Protein AF-A0A2M8Q6M9-F1 (afdb_monomer)

Sequence (124 aa):
MLPQFVYGLCEVNRAQLRKARLIAVPGCYPTTVNLGLYPLAKAGWLEERVIVDSKSGVSGAGRTLKTPYLFVEANENMTPYNIGYRHRHIAEMEMVLNAASPNGGYRFTFSPHLLPVNRGILST

Solvent-accessible surface area (backbone atoms only — not comparable to full-atom values): 7128 Å² total; per-residue (Å²): 126,67,93,68,56,38,63,53,48,56,95,80,32,48,77,61,54,76,74,48,88,35,70,42,74,63,55,75,67,32,49,55,47,40,68,71,41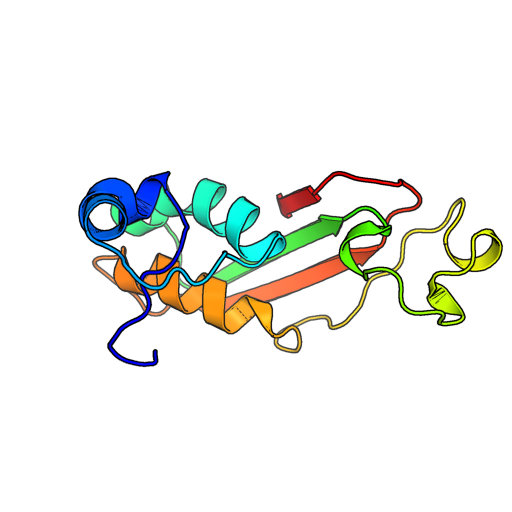,39,67,37,22,49,70,58,70,54,65,50,74,42,72,39,48,28,40,28,15,50,56,81,76,56,88,70,92,48,73,78,70,36,66,87,60,27,49,95,36,73,47,76,48,58,59,41,91,61,46,80,54,53,64,54,35,40,53,56,39,33,74,47,22,84,76,42,78,55,45,69,40,35,37,42,26,42,36,59,39,67,69,61,75,50,69,80

Radius of gyration: 15.84 Å; Cα contacts (8 Å, |Δi|>4): 204; chains: 1; bounding box: 34×33×42 Å

Organism: NCBI:txid2364212

Secondary structure (DSSP, 8-state):
--TTEEE--HHHHHHHHTT-SEEEPPPHHHHHHHHHHHHHHHHT-S-SEEEEEEEEEGGGG-S---GGGSHHHHTT--EE-STBTTSTTHHHHHHHHHHH-SS---EEEEEEEEESSSS-EEE-

Nearest PDB structures (foldseek):
  1vkn-assembly1_B  TM=9.650E-01  e=7.832E-13  Thermotoga maritima
  2cvo-assembly1_A  TM=9.583E-01  e=1.811E-12  Oryza sativa
  1xyg-assembly1_C  TM=9.541E-01  e=3.235E-12  Arabidopsis thaliana
  8afu-assembly2_B  TM=9.533E-01  e=3.925E-12  Denitrovibrio acetiphilus DSM 12809
  7npj-assembly2_F  TM=9.573E-01  e=1.412E-08  Mycobacterium tuberculosis H37Rv

Foldseek 3Di:
DPVQEDEPLCVQCVPVVVVHPHYDYAQPVLNQLCVVCLVCLLVQNDDQEEEKEKEWELCSVPDDDDPCSPLVNQAPDKAKDLWFPGDPNQVVNLVRSQVNHPVRNHDYGYIYMYHNHHGDMDMD

InterPro domains:
  IPR023013 N-acetyl-gamma-glutamyl-phosphate reductase, active site [PS01224] (23-39)
  IPR050085 N-acetyl-gamma-glutamyl-phosphate reductase [PTHR32338] (4-124)
  IPR058924 N-acetyl-gamma-glutamyl-phosphate reductase, dimerisation domain [PF22698] (28-124)

Mean predicted aligned error: 3.1 Å

Structure (mmCIF, N/CA/C/O backbone):
data_AF-A0A2M8Q6M9-F1
#
_entry.id   AF-A0A2M8Q6M9-F1
#
loop_
_atom_site.group_PDB
_atom_site.id
_atom_site.type_symbol
_atom_site.label_atom_id
_atom_site.label_alt_id
_atom_site.label_comp_id
_atom_site.label_asym_id
_atom_site.label_entity_id
_atom_site.label_seq_id
_atom_site.pdbx_PDB_ins_code
_atom_site.Cartn_x
_atom_site.Cartn_y
_atom_site.Cartn_z
_atom_site.occupancy
_atom_site.B_iso_or_equiv
_atom_site.auth_seq_id
_atom_site.auth_comp_id
_atom_site.auth_asym_id
_atom_site.auth_atom_id
_atom_site.pdbx_PDB_model_num
ATOM 1 N N . MET A 1 1 ? -0.545 11.554 14.568 1.00 54.81 1 MET A N 1
ATOM 2 C CA . MET A 1 1 ? -1.381 12.281 13.586 1.00 54.81 1 MET A CA 1
ATOM 3 C C . MET A 1 1 ? -1.441 13.733 14.020 1.00 54.81 1 MET A C 1
ATOM 5 O O . MET A 1 1 ? -1.532 13.959 15.221 1.00 54.81 1 MET A O 1
ATOM 9 N N . LEU A 1 2 ? -1.357 14.706 13.108 1.00 69.12 2 LEU A N 1
ATOM 10 C CA . LEU A 1 2 ? -1.702 16.077 13.497 1.00 69.12 2 LEU A CA 1
ATOM 11 C C . LEU A 1 2 ? -3.159 16.035 13.999 1.00 69.12 2 LEU A C 1
ATOM 13 O O . LEU A 1 2 ? -3.990 15.517 13.251 1.00 69.12 2 LEU A O 1
ATOM 17 N N . PRO A 1 3 ? -3.482 16.510 15.220 1.00 73.56 3 PRO A N 1
ATOM 18 C CA . PRO A 1 3 ? -4.754 16.224 15.908 1.00 73.56 3 PRO A CA 1
ATOM 19 C C . PRO A 1 3 ? -6.037 16.568 15.134 1.00 73.56 3 PRO A C 1
ATOM 21 O O . PRO A 1 3 ? -7.127 16.185 15.537 1.00 73.56 3 PRO A O 1
ATOM 24 N N . GLN A 1 4 ? -5.915 17.322 14.044 1.00 86.31 4 GLN A N 1
ATOM 25 C CA . GLN A 1 4 ? -7.023 17.852 13.260 1.00 86.31 4 GLN A CA 1
ATOM 26 C C . GLN A 1 4 ? -7.375 17.008 12.021 1.00 86.31 4 GLN A C 1
ATOM 28 O O . GLN A 1 4 ? -8.449 17.205 11.455 1.00 86.31 4 GLN A O 1
ATOM 33 N N . PHE A 1 5 ? -6.494 16.108 11.566 1.00 94.94 5 PHE A N 1
ATOM 34 C CA . PHE A 1 5 ? -6.729 15.317 10.352 1.00 94.94 5 PHE A CA 1
ATOM 35 C C . PHE A 1 5 ? -7.510 14.041 10.657 1.00 94.94 5 PHE A C 1
ATOM 37 O O . PHE A 1 5 ? -7.143 13.286 11.553 1.00 94.94 5 PHE A O 1
ATOM 44 N N . VAL A 1 6 ? -8.533 13.757 9.850 1.00 96.00 6 VAL A N 1
ATOM 45 C CA . VAL A 1 6 ? -9.237 12.467 9.849 1.00 96.00 6 VAL A CA 1
ATOM 46 C C . VAL A 1 6 ? -8.723 11.617 8.692 1.00 96.00 6 VAL A C 1
ATOM 48 O O . VAL A 1 6 ? -8.568 12.101 7.570 1.00 96.00 6 VAL A O 1
ATOM 51 N N . TYR A 1 7 ? -8.446 10.341 8.953 1.00 96.88 7 TYR A N 1
ATOM 52 C CA . TYR A 1 7 ? -7.940 9.420 7.940 1.00 96.88 7 TYR A CA 1
ATOM 53 C C . TYR A 1 7 ? -9.057 9.006 6.969 1.00 96.88 7 TYR A C 1
ATOM 55 O O . TYR A 1 7 ? -10.097 8.493 7.384 1.00 96.88 7 TYR A O 1
ATOM 63 N N . GLY A 1 8 ? -8.841 9.232 5.675 1.00 97.50 8 GLY A N 1
ATOM 64 C CA . GLY A 1 8 ? -9.855 9.221 4.616 1.00 97.50 8 GLY A CA 1
ATOM 65 C C . GLY A 1 8 ? -10.318 7.854 4.115 1.00 97.50 8 GLY A C 1
ATOM 66 O O . GLY A 1 8 ? -10.789 7.770 2.986 1.00 97.50 8 GLY A O 1
ATOM 67 N N . LEU A 1 9 ? -10.187 6.785 4.902 1.00 97.88 9 LEU A N 1
ATOM 68 C CA . LEU A 1 9 ? -10.725 5.470 4.544 1.00 97.88 9 LEU A CA 1
ATOM 69 C C . LEU A 1 9 ? -12.207 5.397 4.937 1.00 97.88 9 LEU A C 1
ATOM 71 O O . LEU A 1 9 ? -12.547 5.155 6.098 1.00 97.88 9 LEU A O 1
ATOM 75 N N . CYS A 1 10 ? -13.090 5.675 3.977 1.00 97.75 10 CYS A N 1
ATOM 76 C CA . CYS A 1 10 ? -14.523 5.888 4.193 1.00 97.75 10 CYS A CA 1
ATOM 77 C C . CYS A 1 10 ? -15.226 4.727 4.899 1.00 97.75 10 CYS A C 1
ATOM 79 O O . CYS A 1 10 ? -16.053 4.957 5.778 1.00 97.75 10 CYS A O 1
ATOM 81 N N . GLU A 1 11 ? -14.903 3.491 4.544 1.00 97.94 11 GLU A N 1
ATOM 82 C CA . GLU A 1 11 ? -15.491 2.271 5.101 1.00 97.94 11 GLU A CA 1
ATOM 83 C C . GLU A 1 11 ? -15.223 2.145 6.604 1.00 97.94 11 GLU A C 1
ATOM 85 O O . GLU A 1 11 ? -16.062 1.614 7.330 1.00 97.94 11 GLU A O 1
ATOM 90 N N . VAL A 1 12 ? -14.101 2.699 7.070 1.00 96.62 12 VAL A N 1
ATOM 91 C CA . VAL A 1 12 ? -13.651 2.649 8.466 1.00 96.62 12 VAL A CA 1
ATOM 92 C C . VAL A 1 12 ? -14.071 3.904 9.238 1.00 96.62 12 VAL A C 1
ATOM 94 O O . VAL A 1 12 ? -14.611 3.807 10.337 1.00 96.62 12 VAL A O 1
ATOM 97 N N . ASN A 1 13 ? -13.892 5.094 8.655 1.00 96.44 13 ASN A N 1
ATOM 98 C CA . ASN A 1 13 ? -14.009 6.376 9.366 1.00 96.44 13 ASN A CA 1
ATOM 99 C C . ASN A 1 13 ? -15.232 7.220 8.969 1.00 96.44 13 ASN A C 1
ATOM 101 O O . ASN A 1 13 ? -15.273 8.416 9.266 1.00 96.44 13 ASN A O 1
ATOM 105 N N . ARG A 1 14 ? -16.254 6.631 8.325 1.00 97.12 14 ARG A N 1
ATOM 106 C CA . ARG A 1 14 ? -17.442 7.340 7.792 1.00 97.12 14 ARG A CA 1
ATOM 107 C C . ARG A 1 14 ? -18.032 8.383 8.746 1.00 97.12 14 ARG A C 1
ATOM 109 O O . ARG A 1 14 ? -18.360 9.487 8.322 1.00 97.12 14 ARG A O 1
ATOM 116 N N . ALA A 1 15 ? -18.186 8.039 10.026 1.00 96.44 15 ALA A N 1
ATOM 117 C CA . ALA A 1 15 ? -18.782 8.933 11.018 1.00 96.44 15 ALA A CA 1
ATOM 118 C C . ALA A 1 15 ? -17.906 10.163 11.312 1.00 96.44 15 ALA A C 1
ATOM 120 O O . ALA A 1 15 ? -18.423 11.277 11.384 1.00 96.44 15 ALA A O 1
ATOM 121 N N . GLN A 1 16 ? -16.590 9.971 11.437 1.00 94.62 16 GLN A N 1
ATOM 122 C CA . GLN A 1 16 ? -15.627 11.045 11.694 1.00 94.62 16 GLN A CA 1
ATOM 123 C C . GLN A 1 16 ? -15.484 11.954 10.465 1.00 94.62 16 GLN A C 1
ATOM 125 O O . GLN A 1 16 ? -15.453 13.177 10.593 1.00 94.62 16 GLN A O 1
ATOM 130 N N . LEU A 1 17 ? -15.491 11.364 9.263 1.00 96.69 17 LEU A N 1
ATOM 131 C CA . LEU A 1 17 ? -15.338 12.085 7.997 1.00 96.69 17 LEU A CA 1
ATOM 132 C C . LEU A 1 17 ? -16.468 13.080 7.720 1.00 96.69 17 LEU A C 1
ATOM 134 O O . LEU A 1 17 ? -16.21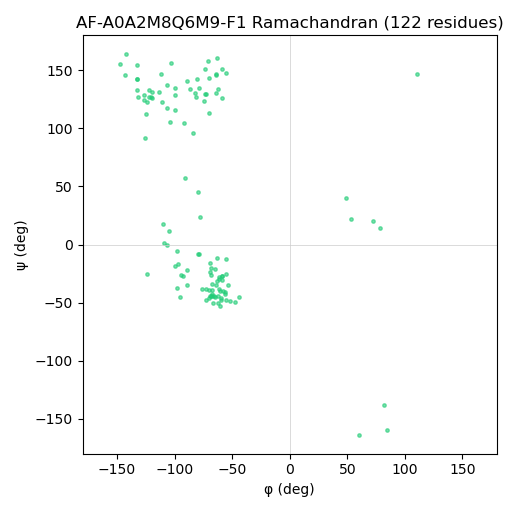0 14.134 7.152 1.00 96.69 17 LEU A O 1
ATOM 138 N N . ARG A 1 18 ? -17.698 12.820 8.184 1.00 96.81 18 ARG A N 1
ATOM 139 C CA . ARG A 1 18 ? -18.829 13.763 8.036 1.00 96.81 18 ARG A CA 1
ATOM 140 C C . ARG A 1 18 ? -18.578 15.131 8.672 1.00 96.81 18 ARG A C 1
ATOM 142 O O . ARG A 1 18 ? -19.189 16.108 8.256 1.00 96.81 18 ARG A O 1
ATOM 149 N N . LYS A 1 19 ? -17.730 15.190 9.700 1.00 95.38 19 LYS A N 1
ATOM 150 C CA . LYS A 1 19 ? -17.393 16.422 10.431 1.00 95.38 19 LYS A CA 1
ATOM 151 C C . LYS A 1 19 ? -15.962 16.892 10.147 1.00 95.38 19 LYS A C 1
ATOM 153 O O . LYS A 1 19 ? -15.520 17.879 10.732 1.00 95.38 19 LYS A O 1
ATOM 158 N N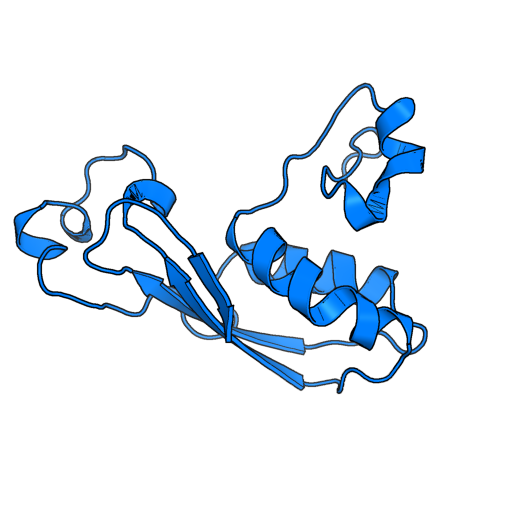 . ALA A 1 20 ? -15.222 16.182 9.295 1.00 95.75 20 ALA A N 1
ATOM 159 C CA . ALA A 1 20 ? -13.814 16.451 9.059 1.00 95.75 20 ALA A CA 1
ATOM 160 C C . ALA A 1 20 ? -13.633 17.727 8.231 1.00 95.75 20 ALA A C 1
ATOM 162 O O . ALA A 1 20 ? -14.216 17.880 7.162 1.00 95.75 20 ALA A O 1
ATOM 163 N N . ARG A 1 21 ? -12.774 18.628 8.715 1.00 96.00 21 ARG A N 1
ATOM 164 C CA . ARG A 1 21 ? -12.309 19.793 7.944 1.00 96.00 21 ARG A CA 1
ATOM 165 C C . ARG A 1 21 ? -11.008 19.519 7.199 1.00 96.00 21 ARG A C 1
ATOM 167 O O . ARG A 1 21 ? -10.752 20.143 6.178 1.00 96.00 21 ARG A O 1
ATOM 174 N N . LEU A 1 22 ? -10.196 18.603 7.722 1.00 97.06 22 LEU A N 1
ATOM 175 C CA . LEU A 1 22 ? -8.921 18.188 7.153 1.00 97.06 22 LEU A CA 1
ATOM 176 C C . LEU A 1 22 ? -8.931 16.666 7.014 1.00 97.06 22 LEU A C 1
ATOM 178 O O . LEU A 1 22 ? -9.182 15.950 7.986 1.00 97.06 22 LEU A O 1
ATOM 182 N N . ILE A 1 23 ? -8.683 16.179 5.800 1.00 96.94 23 ILE A N 1
ATOM 183 C CA . ILE A 1 23 ? -8.726 14.753 5.470 1.00 96.94 23 ILE A CA 1
ATOM 184 C C . ILE A 1 23 ? -7.346 14.328 4.979 1.00 96.94 23 ILE A C 1
ATOM 186 O O . ILE A 1 23 ? -6.796 14.925 4.055 1.00 96.94 23 ILE A O 1
ATOM 190 N N . ALA A 1 24 ? -6.794 13.288 5.597 1.00 96.88 24 ALA A N 1
ATOM 191 C CA . ALA A 1 24 ? -5.589 12.623 5.122 1.00 96.88 24 ALA A CA 1
ATOM 192 C C . ALA A 1 24 ? -6.007 11.473 4.202 1.00 96.88 24 ALA A C 1
ATOM 194 O O . ALA A 1 24 ? -6.516 10.458 4.679 1.00 96.88 24 ALA A O 1
ATOM 195 N N . VAL A 1 25 ? -5.849 11.653 2.889 1.00 97.62 25 VAL A N 1
ATOM 196 C CA . VAL A 1 25 ? -6.189 10.618 1.904 1.00 97.62 25 VAL A CA 1
ATOM 197 C C . VAL A 1 25 ? -5.275 9.403 2.115 1.00 97.62 25 VAL A C 1
ATOM 199 O O . VAL A 1 25 ? -4.059 9.593 2.200 1.00 97.62 25 VAL A O 1
ATOM 202 N N . PRO A 1 26 ? -5.833 8.183 2.202 1.00 97.94 26 PRO A N 1
ATOM 203 C CA . PRO A 1 26 ? -5.051 6.963 2.322 1.00 97.94 26 PRO A CA 1
ATOM 204 C C . PRO A 1 26 ? -4.024 6.790 1.204 1.00 97.94 26 PRO A C 1
ATOM 206 O O . PRO A 1 26 ? -4.269 7.129 0.043 1.00 97.94 26 PRO A O 1
ATOM 209 N N . GLY A 1 27 ? -2.901 6.163 1.535 1.00 98.25 27 GLY A N 1
ATOM 210 C CA . GLY A 1 27 ? -2.021 5.555 0.559 1.00 98.25 27 GLY A CA 1
ATOM 211 C C . GLY A 1 27 ? -2.761 4.490 -0.256 1.00 98.25 27 GLY A C 1
ATOM 212 O O . GLY A 1 27 ? -3.682 3.810 0.211 1.00 98.25 27 GLY A O 1
ATOM 213 N N . CYS A 1 28 ? -2.312 4.296 -1.493 1.00 98.31 28 CYS A N 1
ATOM 214 C CA . CYS A 1 28 ? -2.949 3.373 -2.427 1.00 98.31 28 CYS A CA 1
ATOM 215 C C . CYS A 1 28 ? -2.868 1.896 -1.977 1.00 98.31 28 CYS A C 1
ATOM 217 O O . CYS A 1 28 ? -3.888 1.214 -1.977 1.00 98.31 28 CYS A O 1
ATOM 219 N N . TYR A 1 29 ? -1.703 1.420 -1.513 1.00 98.69 29 TYR A N 1
ATOM 220 C CA . TYR A 1 29 ? -1.564 0.060 -0.962 1.00 98.69 29 TYR A CA 1
ATOM 221 C C . TYR A 1 29 ? -2.280 -0.136 0.386 1.00 98.69 29 TYR A C 1
ATOM 223 O O . TYR A 1 29 ? -2.969 -1.139 0.541 1.00 98.69 29 TYR A O 1
ATOM 231 N N . PRO A 1 30 ? -2.184 0.790 1.365 1.00 98.50 30 PRO A N 1
ATOM 232 C CA . PRO A 1 30 ? -2.967 0.704 2.595 1.00 98.50 30 PRO A CA 1
ATOM 233 C C . PRO A 1 30 ? -4.459 0.573 2.335 1.00 98.50 30 PRO A C 1
ATOM 235 O O . PRO A 1 30 ? -5.126 -0.153 3.054 1.00 98.50 30 PRO A O 1
ATOM 238 N N . THR A 1 31 ? -4.983 1.211 1.288 1.00 98.69 31 THR A N 1
ATOM 239 C CA . THR A 1 31 ? -6.399 1.079 0.932 1.00 98.69 31 THR A CA 1
ATOM 240 C C . THR A 1 31 ? -6.767 -0.370 0.611 1.00 98.69 31 THR A C 1
ATOM 242 O O . THR A 1 31 ? -7.696 -0.901 1.212 1.00 98.69 31 THR A O 1
ATOM 245 N N . THR A 1 32 ? -6.040 -1.037 -0.291 1.00 98.62 32 THR A N 1
ATOM 246 C CA . THR A 1 32 ? -6.358 -2.421 -0.687 1.00 98.62 32 THR A CA 1
ATOM 247 C C . THR A 1 32 ? -6.139 -3.407 0.455 1.00 98.62 32 THR A C 1
ATOM 249 O O . THR A 1 32 ? -7.000 -4.242 0.724 1.00 98.62 32 THR A O 1
ATOM 252 N N . VAL A 1 33 ? -5.020 -3.269 1.169 1.00 98.56 33 VAL A N 1
ATOM 253 C CA . VAL A 1 33 ? -4.648 -4.145 2.286 1.00 98.56 33 VAL A CA 1
ATOM 254 C C . VAL A 1 33 ? -5.610 -3.982 3.456 1.00 98.56 33 VAL A C 1
ATOM 256 O O . VAL A 1 33 ? -6.151 -4.969 3.950 1.00 98.56 33 VAL A O 1
ATOM 259 N N . ASN A 1 34 ? -5.871 -2.743 3.882 1.00 98.38 34 ASN A N 1
ATOM 260 C CA . ASN A 1 34 ? -6.755 -2.503 5.012 1.00 98.38 34 ASN A CA 1
ATOM 261 C C . ASN A 1 34 ? -8.178 -2.932 4.676 1.00 98.38 34 ASN A C 1
ATOM 263 O O . ASN A 1 34 ? -8.778 -3.617 5.486 1.00 98.38 34 ASN A O 1
ATOM 267 N N . LEU A 1 35 ? -8.721 -2.624 3.494 1.00 98.44 35 LEU A N 1
ATOM 268 C CA . LEU A 1 35 ? -10.073 -3.083 3.148 1.00 98.44 35 LEU A CA 1
ATOM 269 C C . LEU A 1 35 ? -10.188 -4.614 3.117 1.00 98.44 35 LEU A C 1
ATOM 271 O O . LEU A 1 35 ? -11.193 -5.143 3.587 1.00 98.44 35 LEU A O 1
ATOM 275 N N . GLY A 1 36 ? -9.164 -5.318 2.621 1.00 97.94 36 GLY A N 1
ATOM 276 C CA . GLY A 1 36 ? -9.144 -6.782 2.600 1.00 97.94 36 GLY A CA 1
ATOM 277 C C . GLY A 1 36 ? -9.050 -7.416 3.992 1.00 97.94 36 GLY A C 1
ATOM 278 O O . GLY A 1 36 ? -9.714 -8.414 4.260 1.00 97.94 36 GLY A O 1
ATOM 279 N N . LEU A 1 37 ? -8.259 -6.828 4.895 1.00 97.88 37 LEU A N 1
ATOM 280 C CA . LEU A 1 37 ? -7.953 -7.421 6.204 1.00 97.88 37 LEU A CA 1
ATOM 281 C C . LEU A 1 37 ? -8.779 -6.859 7.367 1.00 97.88 37 LEU A C 1
ATOM 283 O O . LEU A 1 37 ? -8.871 -7.497 8.414 1.00 97.88 37 LEU A O 1
ATOM 287 N N . TYR A 1 38 ? -9.396 -5.686 7.217 1.00 98.06 38 TYR A N 1
ATOM 288 C CA . TYR A 1 38 ? -10.097 -4.991 8.301 1.00 98.06 38 TYR A CA 1
ATOM 289 C C . TYR A 1 38 ? -11.192 -5.833 8.974 1.00 98.06 38 TYR A C 1
ATOM 291 O O . TYR A 1 38 ? -11.238 -5.828 10.205 1.00 98.06 38 TYR A O 1
ATOM 299 N N . PRO A 1 39 ? -12.047 -6.592 8.251 1.00 97.62 39 PRO A N 1
ATOM 300 C CA . PRO A 1 39 ? -13.038 -7.451 8.899 1.00 97.62 39 PRO A CA 1
ATOM 301 C C . PRO A 1 39 ? -12.402 -8.521 9.796 1.00 97.62 39 PRO A C 1
ATOM 303 O O . PRO A 1 39 ? -12.883 -8.748 10.904 1.00 97.62 39 PRO A O 1
ATOM 306 N N . LEU A 1 40 ? -11.294 -9.126 9.349 1.00 97.12 40 LEU A N 1
ATOM 307 C CA . LEU A 1 40 ? -10.560 -10.147 10.103 1.00 97.12 40 LEU A CA 1
ATOM 308 C C . LEU A 1 40 ? -9.879 -9.543 11.334 1.00 97.12 40 LEU A C 1
ATOM 310 O O . LEU A 1 40 ? -9.987 -10.093 12.428 1.00 97.12 40 LEU A O 1
ATOM 314 N N . ALA A 1 41 ? -9.233 -8.384 11.174 1.00 97.12 41 ALA A N 1
ATOM 315 C CA . ALA A 1 41 ? -8.610 -7.656 12.276 1.00 97.12 41 ALA A CA 1
ATOM 316 C C . ALA A 1 41 ? -9.644 -7.275 13.345 1.00 97.12 41 ALA A C 1
ATOM 318 O O . ALA A 1 41 ? -9.449 -7.549 14.527 1.00 97.12 41 ALA A O 1
ATOM 319 N N . LYS A 1 42 ? -10.783 -6.711 12.926 1.00 97.31 42 LYS A N 1
ATOM 320 C CA . LYS A 1 42 ? -11.870 -6.298 13.821 1.00 97.31 42 LYS A CA 1
ATOM 321 C C . LYS A 1 42 ? -12.511 -7.470 14.569 1.00 97.31 42 LYS A C 1
ATOM 323 O O . LYS A 1 42 ? -12.919 -7.304 15.714 1.00 97.31 42 LYS A O 1
ATOM 328 N N . ALA A 1 43 ? -12.603 -8.639 13.937 1.00 97.38 43 ALA A N 1
ATOM 329 C CA . ALA A 1 43 ? -13.109 -9.860 14.565 1.00 97.38 43 ALA A CA 1
ATOM 330 C C . ALA A 1 43 ? -12.075 -10.562 15.469 1.00 97.38 43 ALA A C 1
ATOM 332 O O . ALA A 1 43 ? -12.425 -11.516 16.158 1.00 97.38 43 ALA A O 1
ATOM 333 N N . GLY A 1 44 ? -10.812 -10.116 15.469 1.00 96.31 44 GLY A N 1
ATOM 334 C CA . GLY A 1 44 ? -9.720 -10.789 16.176 1.00 96.31 44 GLY A CA 1
ATOM 335 C C . GLY A 1 44 ? -9.276 -12.103 15.520 1.00 96.31 44 GLY A C 1
ATOM 336 O O . GLY A 1 44 ? -8.676 -12.934 16.190 1.00 96.31 44 GLY A O 1
ATOM 337 N N . TRP A 1 45 ? -9.584 -12.304 14.234 1.00 96.50 45 TRP A N 1
ATOM 338 C CA . TRP A 1 45 ? -9.250 -13.514 13.462 1.00 96.50 45 TRP A CA 1
ATOM 339 C C . TRP A 1 45 ? -7.989 -13.366 12.607 1.00 96.50 45 TRP A C 1
ATOM 341 O O . TRP A 1 45 ? -7.565 -14.316 11.958 1.00 96.50 45 TRP A O 1
ATOM 351 N N . LEU A 1 46 ? -7.413 -12.165 12.558 1.00 95.62 46 LEU A N 1
ATOM 352 C CA . LEU A 1 46 ? -6.144 -11.927 11.884 1.00 95.62 46 LEU A CA 1
ATOM 353 C C . LEU A 1 46 ? -4.983 -12.318 12.808 1.00 95.62 46 LEU A C 1
ATOM 355 O O . LEU A 1 46 ? -4.937 -11.872 13.954 1.00 95.62 46 LEU A O 1
ATOM 359 N N . GLU A 1 47 ? -4.053 -13.111 12.284 1.00 95.00 47 GLU A N 1
ATOM 360 C CA . GLU A 1 47 ? -2.813 -13.511 12.959 1.00 95.00 47 GLU A CA 1
ATOM 361 C C . GLU A 1 47 ? -1.816 -12.346 13.095 1.00 95.00 47 GLU A C 1
ATOM 363 O O . GLU A 1 47 ? -1.855 -11.387 12.323 1.00 95.00 47 GLU A O 1
ATOM 368 N N . GLU A 1 48 ? -0.877 -12.437 14.049 1.00 94.94 48 GLU A N 1
ATOM 369 C CA . GLU A 1 48 ? 0.109 -11.369 14.323 1.00 94.94 48 GLU A CA 1
ATOM 370 C C . GLU A 1 48 ? 0.956 -11.021 13.085 1.00 94.94 48 GLU A C 1
ATOM 372 O O . GLU A 1 48 ? 1.260 -9.854 12.832 1.00 94.94 48 GLU A O 1
ATOM 377 N N . ARG A 1 49 ? 1.361 -12.028 12.303 1.00 96.44 49 ARG A N 1
ATOM 378 C CA . ARG A 1 49 ? 2.258 -11.851 11.153 1.00 96.44 49 ARG A CA 1
ATOM 379 C C . ARG A 1 49 ? 1.470 -11.824 9.855 1.00 96.44 49 ARG A C 1
ATOM 381 O O . ARG A 1 49 ? 0.918 -12.838 9.441 1.00 96.44 49 ARG A O 1
ATOM 388 N N . VAL A 1 50 ? 1.512 -10.684 9.176 1.00 97.38 50 VAL A N 1
ATOM 389 C CA . VAL A 1 50 ? 0.830 -10.473 7.899 1.00 97.38 50 VAL A CA 1
ATOM 390 C C . VAL A 1 50 ? 1.865 -10.357 6.785 1.00 97.38 50 VAL A C 1
ATOM 392 O O . VAL A 1 50 ? 2.756 -9.505 6.825 1.00 97.38 50 VAL A O 1
ATOM 395 N N . ILE A 1 51 ? 1.756 -11.216 5.776 1.00 98.12 51 ILE A N 1
ATOM 396 C CA . ILE A 1 51 ? 2.540 -11.108 4.544 1.00 98.12 51 ILE A CA 1
ATOM 397 C C . ILE A 1 51 ? 1.642 -10.458 3.504 1.00 98.12 51 ILE A C 1
ATOM 399 O O . ILE A 1 51 ? 0.513 -10.892 3.312 1.00 98.12 51 ILE A O 1
ATOM 403 N N . VAL A 1 52 ? 2.146 -9.409 2.864 1.00 98.56 52 VAL A N 1
ATOM 404 C CA . VAL A 1 52 ? 1.436 -8.691 1.813 1.00 98.56 52 VAL A CA 1
ATOM 405 C C . VAL A 1 52 ? 2.311 -8.656 0.572 1.00 98.56 52 VAL A C 1
ATOM 407 O O . VAL A 1 52 ? 3.327 -7.955 0.530 1.00 98.56 52 VAL A O 1
ATOM 410 N N . ASP A 1 53 ? 1.875 -9.354 -0.469 1.00 98.62 53 ASP A N 1
ATOM 411 C CA . ASP A 1 53 ? 2.462 -9.270 -1.801 1.00 98.62 53 ASP A CA 1
ATOM 412 C C . ASP A 1 53 ? 1.538 -8.440 -2.691 1.00 98.62 53 ASP A C 1
ATOM 414 O O . ASP A 1 53 ? 0.463 -8.885 -3.105 1.00 98.62 53 ASP A O 1
ATOM 418 N N . SER A 1 54 ? 1.938 -7.201 -2.971 1.00 98.62 54 SER A N 1
ATOM 419 C CA . SER A 1 54 ? 1.122 -6.289 -3.769 1.00 98.62 54 SER A CA 1
ATOM 420 C C . SER A 1 54 ? 1.735 -5.991 -5.120 1.00 98.62 54 SER A C 1
ATOM 422 O O . SER A 1 54 ? 2.946 -5.892 -5.268 1.00 98.62 54 SER A O 1
ATOM 424 N N . LYS A 1 55 ? 0.873 -5.801 -6.110 1.00 98.62 55 LYS A N 1
ATOM 425 C CA . LYS A 1 55 ? 1.236 -5.509 -7.489 1.00 98.62 55 LYS A CA 1
ATOM 426 C C . LYS A 1 55 ? 0.505 -4.242 -7.906 1.00 98.62 55 LYS A C 1
ATOM 428 O O . LYS A 1 55 ? -0.703 -4.159 -7.700 1.00 98.62 55 LYS A O 1
ATOM 433 N N . SER A 1 56 ? 1.212 -3.258 -8.453 1.00 98.56 56 SER A N 1
ATOM 434 C CA . SER A 1 56 ? 0.644 -1.968 -8.860 1.00 98.56 56 SER A CA 1
ATOM 435 C C . SER A 1 56 ? 1.099 -1.577 -10.254 1.00 98.56 56 SER A C 1
ATOM 437 O O . SER A 1 56 ? 2.268 -1.728 -10.601 1.00 98.56 56 SER A O 1
ATOM 439 N N . GLY A 1 57 ? 0.195 -0.970 -11.022 1.00 98.19 57 GLY A N 1
ATOM 440 C CA . GLY A 1 57 ? 0.567 -0.275 -12.252 1.00 98.19 57 GLY A CA 1
ATOM 441 C C . GLY A 1 57 ? 1.494 0.923 -12.007 1.00 98.19 57 GLY A C 1
ATOM 442 O O . GLY A 1 57 ? 1.545 1.480 -10.901 1.00 98.19 57 GLY A O 1
ATOM 443 N N . VAL A 1 58 ? 2.193 1.350 -13.063 1.00 97.44 58 VAL A N 1
ATOM 444 C CA . VAL A 1 58 ? 3.263 2.368 -13.012 1.00 97.44 58 VAL A CA 1
ATOM 445 C C . VAL A 1 58 ? 2.768 3.729 -12.523 1.00 97.44 58 VAL A C 1
ATOM 447 O O . VAL A 1 58 ? 3.509 4.460 -11.867 1.00 97.44 58 VAL A O 1
ATOM 450 N N . SER A 1 59 ? 1.490 4.054 -12.747 1.00 97.62 59 SER A N 1
ATOM 451 C CA . SER A 1 59 ? 0.889 5.318 -12.287 1.00 97.62 59 SER A CA 1
ATOM 452 C C . SER A 1 59 ? 1.023 5.568 -10.777 1.00 97.62 59 SER A C 1
ATOM 454 O O . SER A 1 59 ? 1.064 6.726 -10.362 1.00 97.62 59 SER A O 1
ATOM 456 N N . GLY A 1 60 ? 1.153 4.518 -9.955 1.00 96.69 60 GLY A N 1
ATOM 457 C CA . GLY A 1 60 ? 1.380 4.642 -8.511 1.00 96.69 60 GLY A CA 1
ATOM 458 C C . GLY A 1 60 ? 2.723 5.282 -8.135 1.00 96.69 60 GLY A C 1
ATOM 459 O O . GLY A 1 60 ? 2.854 5.825 -7.039 1.00 96.69 60 GLY A O 1
ATOM 460 N N . ALA A 1 61 ? 3.707 5.274 -9.040 1.00 95.56 61 ALA A N 1
ATOM 461 C CA . ALA A 1 61 ? 4.991 5.952 -8.859 1.00 95.56 61 ALA A CA 1
ATOM 462 C C . ALA A 1 61 ? 4.926 7.471 -9.129 1.00 95.56 61 ALA A C 1
ATOM 464 O O . ALA A 1 61 ? 5.881 8.199 -8.843 1.00 95.56 61 ALA A O 1
ATOM 465 N N . GLY A 1 62 ? 3.795 7.962 -9.646 1.00 96.00 62 GLY A N 1
ATOM 466 C CA . GLY A 1 62 ? 3.577 9.363 -9.990 1.00 96.00 62 GLY A CA 1
ATOM 467 C C . GLY A 1 62 ? 4.104 9.740 -11.377 1.00 96.00 62 GLY A C 1
ATOM 468 O O . GLY A 1 62 ? 4.286 8.897 -12.249 1.00 96.00 62 GLY A O 1
ATOM 469 N N . ARG A 1 63 ? 4.320 11.045 -11.592 1.00 96.19 63 ARG A N 1
ATOM 470 C CA . ARG A 1 63 ? 4.743 11.630 -12.882 1.00 96.19 63 ARG A CA 1
ATOM 471 C C . ARG A 1 63 ? 6.221 12.050 -12.899 1.00 96.19 63 ARG A C 1
ATOM 473 O O . ARG A 1 63 ? 6.655 12.785 -13.780 1.00 96.19 63 ARG A O 1
ATOM 480 N N . THR A 1 64 ? 6.997 11.642 -11.900 1.00 96.25 64 THR A N 1
ATOM 481 C CA . THR A 1 64 ? 8.416 12.003 -11.814 1.00 96.25 64 THR A CA 1
ATOM 482 C C . THR A 1 64 ? 9.218 11.227 -12.851 1.00 96.25 64 THR A C 1
ATOM 484 O O . THR A 1 64 ? 9.139 10.002 -12.901 1.00 96.25 64 THR A O 1
ATOM 487 N N . LEU A 1 65 ? 10.039 11.927 -13.633 1.00 96.19 65 LEU A N 1
ATOM 488 C CA . LEU A 1 65 ? 10.940 11.297 -14.591 1.00 96.19 65 LEU A CA 1
ATOM 489 C C . LEU A 1 65 ? 12.068 10.562 -13.853 1.00 96.19 65 LEU A C 1
ATOM 491 O O . LEU A 1 65 ? 12.908 11.191 -13.211 1.00 96.19 65 LEU A O 1
ATOM 495 N N . LYS A 1 66 ? 12.081 9.231 -13.941 1.00 96.25 66 LYS A N 1
ATOM 496 C CA . LYS A 1 66 ? 13.169 8.370 -13.460 1.00 96.25 66 LYS A CA 1
ATOM 497 C C . LYS A 1 66 ? 13.343 7.207 -14.423 1.00 96.25 66 LYS A C 1
ATOM 499 O O . LYS A 1 66 ? 12.345 6.709 -14.936 1.00 96.25 66 LYS A O 1
ATOM 504 N N . THR A 1 67 ? 14.581 6.747 -14.600 1.00 96.75 67 THR A N 1
ATOM 505 C CA . THR A 1 67 ? 14.915 5.631 -15.498 1.00 96.75 67 THR A CA 1
ATOM 506 C C . THR A 1 67 ? 13.993 4.422 -15.311 1.00 96.75 67 THR A C 1
ATOM 508 O O . THR A 1 67 ? 13.370 4.043 -16.293 1.00 96.75 67 THR A O 1
ATOM 511 N N . PRO A 1 68 ? 13.737 3.909 -14.086 1.00 94.69 68 PRO A N 1
ATOM 512 C CA . PRO A 1 68 ? 12.895 2.719 -13.910 1.00 94.69 68 PRO A CA 1
ATOM 513 C C . PRO A 1 68 ? 11.431 2.874 -14.356 1.00 94.69 68 PRO A C 1
ATOM 515 O O . PRO A 1 68 ? 10.698 1.893 -14.376 1.00 94.69 68 PRO A O 1
ATOM 518 N N . TYR A 1 69 ? 10.969 4.097 -14.635 1.00 95.81 69 TYR A N 1
ATOM 519 C CA . TYR A 1 69 ? 9.590 4.389 -15.044 1.00 95.81 69 TYR A CA 1
ATOM 520 C C . TYR A 1 69 ? 9.475 4.740 -16.531 1.00 95.81 69 TYR A C 1
ATOM 522 O O . TYR A 1 69 ? 8.376 5.032 -17.006 1.00 95.81 69 TYR A O 1
ATOM 530 N N . LEU A 1 70 ? 10.590 4.760 -17.267 1.00 96.88 70 LEU A N 1
ATOM 531 C CA . LEU A 1 70 ? 10.564 4.932 -18.716 1.00 96.88 70 LEU A CA 1
ATOM 532 C C . LEU A 1 70 ? 9.858 3.737 -19.358 1.00 96.88 70 LEU A C 1
ATOM 534 O O . LEU A 1 70 ? 9.982 2.611 -18.884 1.00 96.88 70 LEU A O 1
ATOM 538 N N . PHE A 1 71 ? 9.142 3.983 -20.458 1.00 96.69 71 PHE A N 1
ATOM 539 C CA . PHE A 1 71 ? 8.341 2.952 -21.126 1.00 96.69 71 PHE A CA 1
ATOM 540 C C . PHE A 1 71 ? 9.155 1.685 -21.413 1.00 96.69 71 PHE A C 1
ATOM 542 O O . PHE A 1 71 ? 8.730 0.600 -21.050 1.00 96.69 71 PHE A O 1
ATOM 549 N N . VAL A 1 72 ? 10.351 1.826 -21.986 1.00 96.75 72 VAL A N 1
ATOM 550 C CA . VAL A 1 72 ? 11.212 0.685 -22.338 1.00 96.75 72 VAL A CA 1
ATOM 551 C C . VAL A 1 72 ? 11.788 -0.068 -21.132 1.00 96.75 72 VAL A C 1
ATOM 553 O O . VAL A 1 72 ? 12.165 -1.220 -21.282 1.00 96.75 72 VAL A O 1
ATOM 556 N N . GLU A 1 73 ? 11.828 0.552 -19.951 1.00 96.94 73 GLU A N 1
ATOM 557 C CA . GLU A 1 73 ? 12.322 -0.073 -18.713 1.00 96.94 73 GLU A CA 1
ATOM 558 C C . GLU A 1 73 ? 11.197 -0.802 -17.957 1.00 96.94 73 GLU A C 1
ATOM 560 O O . GLU A 1 73 ? 11.420 -1.834 -17.321 1.00 96.94 73 GLU A O 1
ATOM 565 N N . ALA A 1 74 ? 9.978 -0.254 -18.018 1.00 96.44 74 ALA A N 1
ATOM 566 C CA . ALA A 1 74 ? 8.816 -0.763 -17.293 1.00 96.44 74 ALA A CA 1
ATOM 567 C C . ALA A 1 74 ? 7.943 -1.731 -18.113 1.00 96.44 74 ALA A C 1
ATOM 569 O O . ALA A 1 74 ? 7.228 -2.539 -17.526 1.00 96.44 74 ALA A O 1
ATOM 570 N N . ASN A 1 75 ? 7.947 -1.637 -19.445 1.00 97.62 75 ASN A N 1
ATOM 571 C CA . ASN A 1 75 ? 7.135 -2.484 -20.321 1.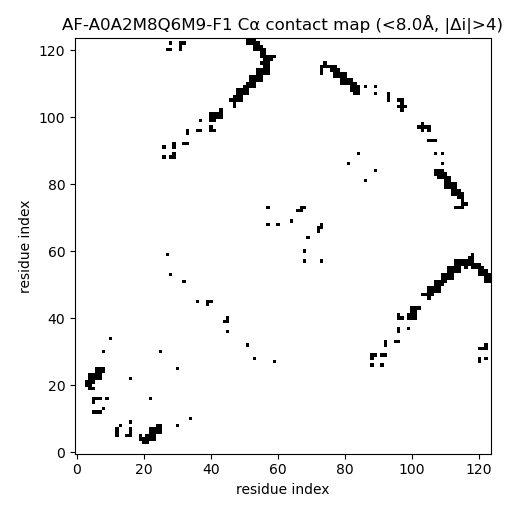00 97.62 75 ASN A CA 1
ATOM 572 C C . ASN A 1 75 ? 7.641 -3.938 -20.326 1.00 97.62 75 ASN A C 1
ATOM 574 O O . ASN A 1 75 ? 8.846 -4.164 -20.286 1.00 97.62 75 ASN A O 1
ATOM 578 N N . GLU A 1 76 ? 6.725 -4.914 -20.387 1.00 97.12 76 GLU A N 1
ATOM 579 C CA . GLU A 1 76 ? 7.025 -6.364 -20.330 1.00 97.12 76 GLU A CA 1
ATOM 580 C C . GLU A 1 76 ? 7.880 -6.806 -19.122 1.00 97.12 76 GLU A C 1
ATOM 582 O O . GLU A 1 76 ? 8.521 -7.856 -19.146 1.00 97.12 76 GLU A O 1
ATOM 587 N N . ASN A 1 77 ? 7.892 -6.020 -18.041 1.00 96.31 77 ASN A N 1
ATOM 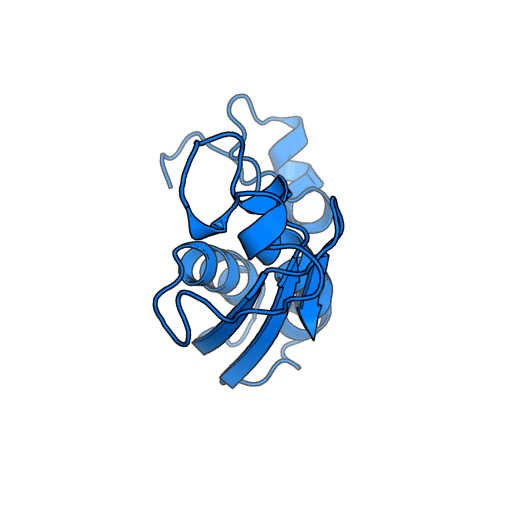588 C CA . ASN A 1 77 ? 8.711 -6.279 -16.865 1.00 96.31 77 ASN A CA 1
ATOM 589 C C . ASN A 1 77 ? 7.893 -6.151 -15.574 1.00 96.31 77 ASN A C 1
ATOM 591 O O . ASN A 1 77 ? 7.047 -5.269 -15.434 1.00 96.31 77 ASN A O 1
ATOM 595 N N . MET A 1 78 ? 8.176 -7.021 -14.604 1.00 97.38 78 MET A N 1
ATOM 596 C CA . MET A 1 78 ? 7.649 -6.941 -13.245 1.00 97.38 78 MET A CA 1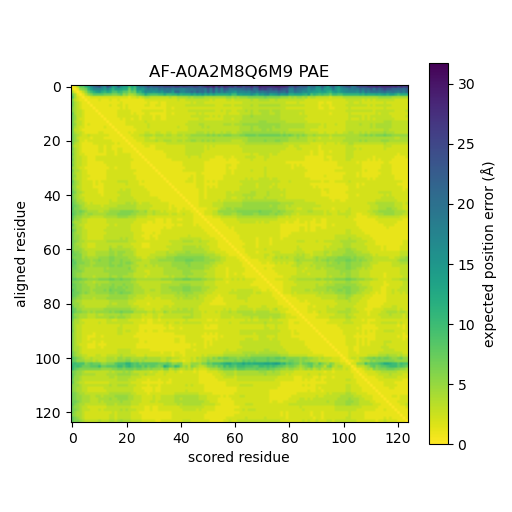
ATOM 597 C C . MET A 1 78 ? 8.814 -6.913 -12.263 1.00 97.38 78 MET A C 1
ATOM 599 O O . MET A 1 78 ? 9.634 -7.826 -12.234 1.00 97.38 78 MET A O 1
ATOM 603 N N . THR A 1 79 ? 8.892 -5.870 -11.436 1.00 97.62 79 THR A N 1
ATOM 604 C CA . THR A 1 79 ? 10.049 -5.663 -10.550 1.00 97.62 79 THR A CA 1
ATOM 605 C C . THR A 1 79 ? 9.616 -5.364 -9.112 1.00 97.62 79 THR A C 1
ATOM 607 O O . THR A 1 79 ? 8.825 -4.436 -8.899 1.00 97.62 79 THR A O 1
ATOM 610 N N . PRO A 1 80 ? 10.122 -6.104 -8.105 1.00 97.62 80 PRO A N 1
ATOM 611 C CA . PRO A 1 80 ? 9.891 -5.778 -6.703 1.00 97.62 80 PRO A CA 1
ATOM 612 C C . PRO A 1 80 ? 10.703 -4.552 -6.275 1.00 97.62 80 PRO A C 1
ATOM 614 O O . PRO A 1 80 ? 11.805 -4.307 -6.767 1.00 97.62 80 PRO A O 1
ATOM 617 N N . TYR A 1 81 ? 10.200 -3.794 -5.305 1.00 97.25 81 TYR A N 1
ATOM 618 C CA . TYR A 1 81 ? 10.915 -2.641 -4.756 1.00 97.25 81 TYR A CA 1
ATOM 619 C C . TYR A 1 81 ? 10.608 -2.445 -3.271 1.00 97.25 81 TYR A C 1
ATOM 621 O O . TYR A 1 81 ? 9.561 -2.850 -2.790 1.00 97.25 81 TYR A O 1
ATOM 629 N N . ASN A 1 82 ? 11.512 -1.805 -2.520 1.00 97.06 82 ASN A N 1
ATOM 630 C CA . ASN A 1 82 ? 11.309 -1.485 -1.095 1.00 97.06 82 ASN A CA 1
ATOM 631 C C . ASN A 1 82 ? 10.808 -2.673 -0.237 1.00 97.06 82 ASN A C 1
ATOM 633 O O . ASN A 1 82 ? 9.960 -2.490 0.637 1.00 97.06 82 ASN A O 1
ATOM 637 N N . ILE A 1 83 ? 11.345 -3.867 -0.503 1.00 97.56 83 ILE A N 1
ATOM 638 C CA . ILE A 1 83 ? 10.921 -5.147 0.080 1.00 97.56 83 ILE A CA 1
ATOM 639 C C . ILE A 1 83 ? 11.144 -5.184 1.600 1.00 97.56 83 ILE A C 1
ATOM 641 O O . ILE A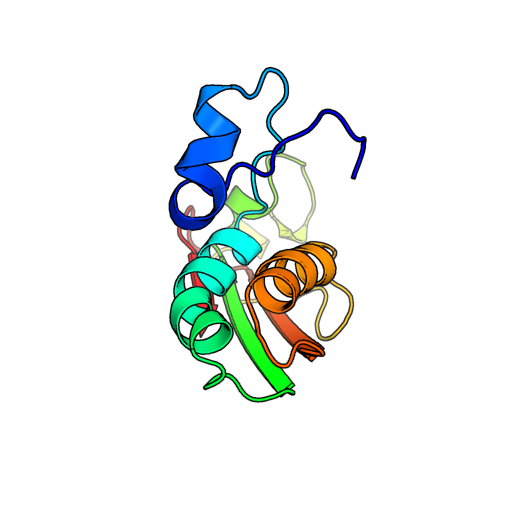 1 83 ? 12.127 -4.639 2.118 1.00 97.56 83 ILE A O 1
ATOM 645 N N . GLY A 1 84 ? 10.254 -5.887 2.303 1.00 95.94 84 GLY A N 1
ATOM 646 C CA . GLY A 1 84 ? 10.315 -6.110 3.743 1.00 95.94 84 GLY A CA 1
ATOM 647 C C . GLY A 1 84 ? 9.760 -4.910 4.500 1.00 95.94 84 GLY A C 1
ATOM 648 O O . GLY A 1 84 ? 8.763 -4.322 4.093 1.00 95.94 84 GLY A O 1
ATOM 649 N N . TYR A 1 85 ? 10.413 -4.513 5.591 1.00 95.88 85 TYR A N 1
ATOM 650 C CA . TYR A 1 85 ? 9.998 -3.356 6.391 1.00 95.88 85 TYR A CA 1
ATOM 651 C C . TYR A 1 85 ? 10.681 -2.058 5.926 1.00 95.88 85 TYR A C 1
ATOM 653 O O . TYR A 1 85 ? 11.431 -1.422 6.663 1.00 95.88 85 TYR A O 1
ATOM 661 N N . ARG A 1 86 ? 10.508 -1.700 4.647 1.00 97.06 86 ARG A N 1
ATOM 662 C CA . ARG A 1 86 ? 11.153 -0.509 4.047 1.00 97.06 86 ARG A CA 1
ATOM 663 C C . ARG A 1 86 ? 10.171 0.475 3.420 1.00 97.06 86 ARG A C 1
ATOM 665 O O . ARG A 1 86 ? 10.476 1.662 3.313 1.00 97.06 86 ARG A O 1
ATOM 672 N N . HIS A 1 87 ? 8.998 0.017 2.990 1.00 98.00 87 HIS A N 1
ATOM 673 C CA . HIS A 1 87 ? 8.013 0.896 2.369 1.00 98.00 87 HIS A CA 1
ATOM 674 C C . HIS A 1 87 ? 7.243 1.714 3.416 1.00 98.00 87 HIS A C 1
ATOM 676 O O . HIS A 1 87 ? 6.705 1.178 4.381 1.00 98.00 87 HIS A O 1
ATOM 682 N N . ARG A 1 88 ? 7.085 3.019 3.169 1.00 97.31 88 ARG A N 1
ATOM 683 C CA . ARG A 1 88 ? 6.426 3.966 4.096 1.00 97.31 88 ARG A CA 1
ATOM 684 C C . ARG A 1 88 ? 4.973 3.616 4.440 1.00 97.31 88 ARG A C 1
ATOM 686 O O . ARG A 1 88 ? 4.493 3.970 5.506 1.00 97.31 88 ARG A O 1
ATOM 693 N N . HIS A 1 89 ? 4.286 2.921 3.538 1.00 98.25 89 HIS A N 1
ATOM 694 C CA . HIS A 1 89 ? 2.887 2.517 3.715 1.00 98.25 89 HIS A CA 1
ATOM 695 C C . HIS A 1 89 ? 2.662 1.456 4.797 1.00 98.25 89 HIS A C 1
ATOM 697 O O . HIS A 1 89 ? 1.525 1.280 5.218 1.00 98.25 89 HIS A O 1
ATOM 703 N N . ILE A 1 90 ? 3.704 0.765 5.259 1.00 98.06 90 ILE A N 1
ATOM 704 C CA . ILE A 1 90 ? 3.541 -0.270 6.284 1.00 98.06 90 ILE A CA 1
ATOM 705 C C . ILE A 1 90 ? 3.001 0.333 7.584 1.00 98.06 90 ILE A C 1
ATOM 707 O O . ILE A 1 90 ? 2.021 -0.166 8.127 1.00 98.06 90 ILE A O 1
ATOM 711 N N . ALA A 1 91 ? 3.548 1.477 8.006 1.00 96.50 91 ALA A N 1
ATOM 712 C CA . ALA A 1 91 ? 3.089 2.174 9.206 1.00 96.50 91 ALA A CA 1
ATOM 713 C C . ALA A 1 91 ? 1.600 2.566 9.128 1.00 96.50 91 ALA A C 1
ATOM 715 O O . ALA A 1 91 ? 0.907 2.626 10.140 1.00 96.50 91 ALA A O 1
ATOM 716 N N . GLU A 1 92 ? 1.091 2.825 7.922 1.00 97.44 92 GLU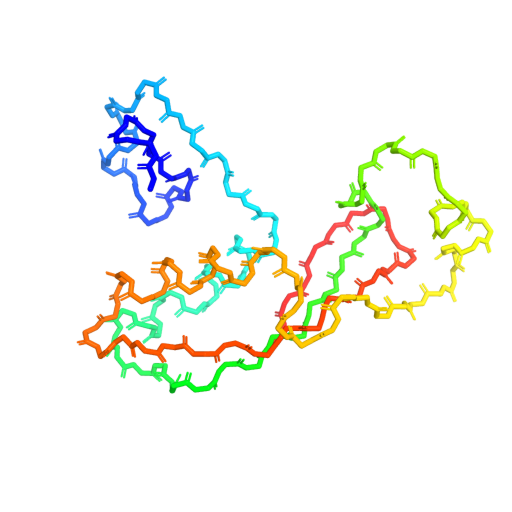 A N 1
ATOM 717 C CA . GLU A 1 92 ? -0.312 3.162 7.689 1.00 97.44 92 GLU A CA 1
ATOM 718 C C . GLU A 1 92 ? -1.224 1.927 7.758 1.00 97.44 92 GLU A C 1
ATOM 720 O O . GLU A 1 92 ? -2.321 2.007 8.311 1.00 97.44 92 GLU A O 1
ATOM 725 N N . MET A 1 93 ? -0.761 0.778 7.250 1.00 98.00 93 MET A N 1
ATOM 726 C CA . MET A 1 93 ? -1.457 -0.509 7.385 1.00 98.00 93 MET A CA 1
ATOM 727 C C . MET A 1 93 ? -1.562 -0.912 8.860 1.00 98.00 93 MET A C 1
ATOM 729 O O . MET A 1 93 ? -2.652 -1.177 9.369 1.00 98.00 93 MET A O 1
ATOM 733 N N . GLU A 1 94 ? -0.436 -0.864 9.573 1.00 97.06 94 GLU A N 1
ATOM 734 C CA . GLU A 1 94 ? -0.363 -1.167 11.001 1.00 97.06 94 GLU A CA 1
ATOM 735 C C . GLU A 1 94 ? -1.250 -0.237 11.822 1.00 97.06 94 GLU A C 1
ATOM 737 O O . GLU A 1 94 ? -2.006 -0.710 12.666 1.00 97.06 94 GLU A O 1
ATOM 742 N N . MET A 1 95 ? -1.213 1.073 11.560 1.00 95.56 95 MET A N 1
ATOM 743 C CA . MET A 1 95 ? -2.048 2.049 12.263 1.00 95.56 95 MET A CA 1
ATOM 744 C C . MET A 1 95 ? -3.536 1.692 12.178 1.00 95.56 95 MET A C 1
ATOM 746 O O . MET A 1 95 ? -4.232 1.721 13.192 1.00 95.56 95 MET A O 1
ATOM 750 N N . VAL A 1 96 ? -4.033 1.371 10.982 1.00 96.94 96 VAL A N 1
ATOM 751 C CA . VAL A 1 96 ? -5.464 1.117 10.768 1.00 96.94 96 VAL A CA 1
ATOM 752 C C . VAL A 1 96 ? -5.888 -0.222 11.359 1.00 96.94 96 VAL A C 1
ATOM 754 O O . VAL A 1 96 ? -6.895 -0.274 12.065 1.00 96.94 96 VAL A O 1
ATOM 757 N N . LEU A 1 97 ? -5.142 -1.300 11.097 1.00 97.44 97 LEU A N 1
ATOM 758 C CA . LEU A 1 97 ? -5.541 -2.628 11.570 1.00 97.44 97 LEU A CA 1
ATOM 759 C C . LEU A 1 97 ? -5.351 -2.790 13.079 1.00 97.44 97 LEU A C 1
ATOM 761 O O . LEU A 1 97 ? -6.219 -3.368 13.731 1.00 97.44 97 LEU A O 1
ATOM 765 N N . ASN A 1 98 ? -4.279 -2.237 13.657 1.00 96.56 98 ASN A N 1
ATOM 766 C CA . ASN A 1 98 ? -4.071 -2.300 15.106 1.00 96.56 98 ASN A CA 1
ATOM 767 C C . ASN A 1 98 ? -5.110 -1.474 15.871 1.00 96.56 98 ASN A C 1
ATOM 769 O O . ASN A 1 98 ? -5.538 -1.897 16.937 1.00 96.56 98 ASN A O 1
ATOM 773 N N . ALA A 1 99 ? -5.569 -0.341 15.326 1.00 95.44 99 ALA A N 1
ATOM 774 C CA . ALA A 1 99 ? -6.641 0.443 15.944 1.00 95.44 99 ALA A CA 1
ATOM 775 C C . ALA A 1 99 ? -8.014 -0.254 15.897 1.00 95.44 99 ALA A C 1
ATOM 777 O O . ALA A 1 99 ? -8.895 0.070 16.690 1.00 95.44 99 ALA A O 1
ATOM 778 N N . ALA A 1 100 ? -8.217 -1.175 14.952 1.00 95.00 100 ALA A N 1
ATOM 779 C CA . ALA A 1 100 ? -9.467 -1.912 14.793 1.00 95.00 100 ALA A CA 1
ATOM 780 C C . ALA A 1 100 ? -9.519 -3.212 15.607 1.00 95.00 100 ALA A C 1
ATOM 782 O O . ALA A 1 100 ? -10.609 -3.734 15.839 1.00 95.00 100 ALA A O 1
ATOM 783 N N . SER A 1 101 ? -8.359 -3.750 15.981 1.00 94.50 101 SER A N 1
ATOM 784 C CA . SER A 1 101 ? -8.236 -5.082 16.562 1.00 94.50 101 SER A CA 1
ATOM 785 C C . SER A 1 101 ? -8.364 -5.081 18.082 1.00 94.50 101 SER A C 1
ATOM 787 O O . SER A 1 101 ? -7.797 -4.208 18.739 1.00 94.50 101 SER A O 1
ATOM 789 N N . PRO A 1 102 ? -9.042 -6.088 18.664 1.00 92.19 102 PRO A N 1
ATOM 790 C CA . PRO A 1 102 ? -9.021 -6.303 20.107 1.00 92.19 102 PRO A CA 1
ATOM 791 C C . PRO A 1 102 ? -7.645 -6.766 20.617 1.00 92.19 102 PRO A C 1
ATOM 793 O O . PRO A 1 102 ? -7.322 -6.524 21.776 1.00 92.19 102 PRO A O 1
ATOM 796 N N . ASN A 1 103 ? -6.840 -7.411 19.762 1.00 88.00 103 ASN A N 1
ATOM 797 C CA . ASN A 1 103 ? -5.546 -7.997 20.131 1.00 88.00 103 ASN A CA 1
ATOM 798 C C . ASN A 1 103 ? -4.374 -7.063 19.782 1.00 88.00 103 ASN A C 1
ATOM 800 O O . ASN A 1 103 ? -3.407 -6.967 20.535 1.00 88.00 103 ASN A O 1
ATOM 804 N N . GLY A 1 104 ? -4.471 -6.359 18.648 1.00 89.69 104 GLY A N 1
ATOM 805 C CA . GLY A 1 104 ? -3.410 -5.502 18.116 1.00 89.69 104 GLY A CA 1
ATOM 806 C C . GLY A 1 104 ? -2.103 -6.251 17.821 1.00 89.69 104 GLY A C 1
ATOM 807 O O . GLY A 1 104 ? -2.067 -7.475 17.727 1.00 89.69 104 GLY A O 1
ATOM 808 N N . GLY A 1 105 ? -1.013 -5.497 17.663 1.00 93.19 105 GLY A N 1
ATOM 809 C CA . GLY A 1 105 ? 0.340 -6.044 17.518 1.00 93.19 105 GLY A CA 1
ATOM 810 C C . GLY A 1 105 ? 0.702 -6.602 16.138 1.00 93.19 105 GLY A C 1
ATOM 811 O O . GLY A 1 105 ? 1.722 -7.276 16.028 1.00 93.19 105 GLY A O 1
ATOM 812 N N . TYR A 1 106 ? -0.073 -6.320 15.088 1.00 95.69 106 TYR A N 1
ATOM 813 C CA . TYR A 1 106 ? 0.209 -6.824 13.743 1.00 95.69 106 TYR A CA 1
ATOM 814 C C . TYR A 1 106 ? 1.538 -6.310 13.196 1.00 95.69 106 TYR A C 1
ATOM 816 O O . TYR A 1 106 ? 1.812 -5.109 13.247 1.00 95.69 106 TYR A O 1
ATOM 824 N N . ARG A 1 107 ? 2.323 -7.225 12.622 1.00 94.69 107 ARG A N 1
ATOM 825 C CA . ARG A 1 107 ? 3.614 -6.964 11.977 1.00 94.69 107 ARG A CA 1
ATOM 826 C C . ARG A 1 107 ? 3.565 -7.382 10.520 1.00 94.69 107 ARG A C 1
ATOM 828 O O . ARG A 1 107 ? 3.197 -8.514 10.201 1.00 94.69 107 ARG A O 1
ATOM 835 N N . PHE A 1 108 ? 4.011 -6.490 9.646 1.00 97.19 108 PHE A N 1
ATOM 836 C CA . PHE A 1 108 ? 3.911 -6.691 8.206 1.00 97.19 108 PHE A CA 1
ATOM 837 C C . PHE A 1 108 ? 5.252 -7.019 7.555 1.00 97.19 108 PHE A C 1
ATOM 839 O O . PHE A 1 108 ? 6.266 -6.361 7.787 1.00 97.19 108 PHE A O 1
ATOM 846 N N . THR A 1 109 ? 5.222 -7.989 6.644 1.00 97.81 109 THR A N 1
ATOM 847 C CA . THR A 1 109 ? 6.221 -8.134 5.580 1.00 97.81 109 THR A CA 1
ATOM 848 C C . THR A 1 109 ? 5.572 -7.704 4.278 1.00 97.81 109 THR A C 1
ATOM 850 O O . THR A 1 109 ? 4.599 -8.318 3.850 1.00 97.81 109 THR A O 1
ATOM 853 N N . PHE A 1 110 ? 6.092 -6.646 3.657 1.00 98.69 110 PHE A N 1
ATOM 854 C CA . PHE A 1 110 ? 5.473 -6.057 2.477 1.00 98.69 110 PHE A CA 1
ATOM 855 C C . PHE A 1 110 ? 6.408 -6.076 1.269 1.00 98.69 110 PHE A C 1
ATOM 857 O O . PHE A 1 110 ? 7.533 -5.576 1.322 1.00 98.69 110 PHE A O 1
ATOM 864 N N . SER A 1 111 ? 5.904 -6.626 0.169 1.00 98.50 111 SER A N 1
ATOM 865 C CA . SER A 1 111 ? 6.603 -6.730 -1.110 1.00 98.50 111 SER A CA 1
ATOM 866 C C . SER A 1 111 ? 5.743 -6.110 -2.211 1.00 98.50 111 SER A C 1
ATOM 868 O O . SER A 1 111 ? 4.889 -6.793 -2.781 1.00 98.50 111 SER A O 1
ATOM 870 N N . PRO A 1 112 ? 5.905 -4.808 -2.502 1.00 98.50 112 PRO A N 1
ATOM 871 C CA . PRO A 1 112 ? 5.265 -4.199 -3.652 1.00 98.50 112 PRO A CA 1
ATOM 872 C C . PRO A 1 112 ? 6.051 -4.482 -4.938 1.00 98.50 112 PRO A C 1
ATOM 874 O O . PRO A 1 112 ? 7.283 -4.429 -4.968 1.00 98.50 112 PRO A O 1
ATOM 877 N N . HIS A 1 113 ? 5.310 -4.708 -6.016 1.00 98.56 113 HIS A N 1
ATOM 878 C CA . HIS A 1 113 ? 5.811 -4.970 -7.356 1.00 98.56 113 HIS A CA 1
ATOM 879 C C . HIS A 1 113 ? 5.257 -3.940 -8.334 1.00 98.56 113 HIS A C 1
ATOM 881 O O . HIS A 1 113 ? 4.054 -3.663 -8.353 1.00 98.56 113 HIS A O 1
ATOM 887 N N . LEU A 1 114 ? 6.141 -3.381 -9.156 1.00 98.06 114 LEU A N 1
ATOM 888 C CA . LEU A 1 114 ? 5.770 -2.552 -10.295 1.00 98.06 114 LEU A CA 1
ATOM 889 C C . LEU A 1 114 ? 5.392 -3.471 -11.463 1.00 98.06 114 LEU A C 1
ATOM 891 O O . LEU A 1 114 ? 6.176 -4.353 -11.803 1.00 98.06 114 LEU A O 1
ATOM 895 N N . LEU A 1 115 ? 4.207 -3.278 -12.039 1.00 98.00 115 LEU A N 1
ATOM 896 C CA . LEU A 1 115 ? 3.686 -4.047 -13.174 1.00 98.00 115 LEU A CA 1
ATOM 897 C C . LEU A 1 115 ? 3.792 -3.271 -14.497 1.00 98.00 115 LEU A C 1
ATOM 899 O O . LEU A 1 115 ? 3.675 -2.041 -14.470 1.00 98.00 115 LEU A O 1
ATOM 903 N N . PRO A 1 116 ? 3.832 -3.964 -15.654 1.00 97.31 116 PRO A N 1
ATOM 904 C CA . PRO A 1 116 ? 3.816 -3.349 -16.982 1.00 97.31 116 PRO A CA 1
ATOM 905 C C . PRO A 1 116 ? 2.386 -2.951 -17.397 1.00 97.31 116 PRO A C 1
ATOM 907 O O . PRO A 1 116 ? 1.927 -3.220 -18.503 1.00 97.31 116 PRO A O 1
ATOM 910 N N . VAL A 1 117 ? 1.634 -2.333 -16.482 1.00 97.81 117 VAL A N 1
ATOM 911 C CA . VAL A 1 117 ? 0.275 -1.832 -16.725 1.00 97.81 117 VAL A CA 1
ATOM 912 C C . VAL A 1 117 ? 0.138 -0.412 -16.200 1.00 97.81 117 VAL A C 1
ATOM 914 O O . VAL A 1 117 ? 0.819 0.009 -15.264 1.00 97.81 117 VAL A O 1
ATOM 917 N N . ASN A 1 118 ? -0.795 0.346 -16.773 1.00 96.94 118 ASN A N 1
ATOM 918 C CA . ASN A 1 118 ? -0.971 1.747 -16.400 1.00 96.94 118 ASN A CA 1
ATOM 919 C C . ASN A 1 118 ? -1.545 1.909 -14.985 1.00 96.94 118 ASN A C 1
ATOM 921 O O . ASN A 1 118 ? -1.075 2.748 -14.215 1.00 96.94 118 ASN A O 1
ATOM 925 N N . ARG A 1 119 ? -2.584 1.143 -14.635 1.00 98.50 119 ARG A N 1
ATOM 926 C CA . ARG A 1 119 ? -3.390 1.313 -13.413 1.00 98.50 119 ARG A CA 1
ATOM 927 C C . ARG A 1 119 ? -3.784 -0.037 -12.822 1.00 98.50 119 ARG A C 1
ATOM 929 O O . ARG A 1 119 ? -3.759 -1.046 -13.515 1.00 98.50 119 ARG A O 1
ATOM 936 N N . GLY A 1 120 ? -4.222 0.002 -11.568 1.00 98.38 120 GLY A N 1
ATOM 937 C CA . GLY 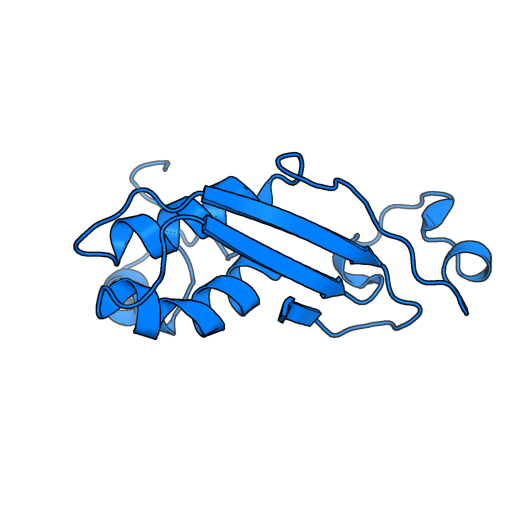A 1 120 ? -4.694 -1.159 -10.819 1.00 98.38 120 GLY A CA 1
ATOM 938 C C . GLY A 1 120 ? -3.727 -1.532 -9.704 1.00 98.38 120 GLY A C 1
ATOM 939 O O . GLY A 1 120 ? -2.519 -1.337 -9.840 1.00 98.38 120 GLY A O 1
ATOM 940 N N . ILE A 1 121 ? -4.288 -2.028 -8.601 1.00 98.81 121 ILE A N 1
ATOM 941 C CA . ILE A 1 121 ? -3.549 -2.614 -7.485 1.00 98.81 121 ILE A CA 1
ATOM 942 C C . ILE A 1 121 ? -4.225 -3.931 -7.120 1.00 98.81 121 ILE A C 1
ATOM 944 O O . ILE A 1 121 ? -5.445 -3.976 -6.972 1.00 98.81 121 ILE A O 1
ATOM 948 N N . LEU A 1 122 ? -3.423 -4.977 -6.954 1.00 98.62 122 LEU A N 1
ATOM 949 C CA . LEU A 1 122 ? -3.832 -6.254 -6.382 1.00 98.62 122 LEU A CA 1
ATOM 950 C C . LEU A 1 122 ? -2.950 -6.534 -5.169 1.00 98.62 122 LEU A C 1
ATOM 952 O O . LEU A 1 122 ? -1.728 -6.510 -5.295 1.00 98.62 122 LEU A O 1
ATOM 956 N N . SER A 1 123 ? -3.559 -6.815 -4.022 1.00 98.69 123 SER A N 1
ATOM 957 C CA . SER A 1 123 ? -2.863 -7.250 -2.808 1.00 98.69 123 SER A CA 1
ATOM 958 C C . SER A 1 123 ? -3.268 -8.683 -2.495 1.00 98.69 123 SER A C 1
ATOM 960 O O . SER A 1 123 ? -4.459 -8.994 -2.523 1.00 98.69 123 SER A O 1
ATOM 962 N N . THR A 1 124 ? -2.279 -9.537 -2.245 1.00 97.56 124 THR A N 1
ATOM 963 C CA . THR A 1 124 ? -2.440 -10.940 -1.846 1.00 97.56 124 THR A CA 1
ATOM 964 C C . THR A 1 124 ? -1.842 -11.139 -0.467 1.00 97.56 124 THR A C 1
ATOM 966 O O . THR A 1 124 ? -0.744 -10.574 -0.237 1.00 97.56 124 THR A O 1
#

pLDDT: mean 96.1, std 5.26, range [54.81, 98.81]

=== Feature glossary ===
Key to the feature types in this record:

Secondary structure (8-state, DSSP). Secondary structure is the local, repeating backbone conformation. DSSP classifies it into eight states by reading the hydrogen-bond network: three helix types (H, G, I), two β types (E, B), two non-regular types (T, S), and unstructured coil (-).

Backbone torsions (φ/ψ). Backbone dihedral angles. Every residue except chain termini has a φ (preceding-C → N → Cα → C) and a ψ (N → Cα → C → next-N). They are reported in degrees following the IUPAC sign convention. Secondary structure is essentially a statement about which (φ, ψ) basin each residue occupies.

Predicted aligned error. Predicted Aligned Error (PAE) is an AlphaFold confidence matrix: entry (i, j) is the expected error in the position of residue j, in ångströms, when the prediction is superimposed on the true structure at residue i. Low PAE within a block of residues means that block is internally rigid and well-predicted; high PAE between two blocks means their relative placement is uncertain even if each block individually is confident.

B-factor. B-factor (Debye–Waller factor) reflects atomic displacement in the crystal lattice. It is an experimental observable (units Å²), not a prediction; low values mean the atom is pinned down, high values mean it moves or is heterogeneous across the crystal.

Secondary structure (3-state, P-SEA). Three-state secondary structure (P-SEA) collapses the eight DSSP classes into helix (a), strand (b), and coil (c). P-SEA assigns these from Cα geometry alone — distances and angles — without requiring backbone oxygens, so it works on any Cα trace.

Sequence. Primary structure: the covalent order of the twenty standard amino acids along the backbone. Two proteins with the same sequence will (almost always) fold to the same structure; two with 30% identity often share a fold but not the details.

pLDDT. pLDDT is the predicted lDDT-Cα score: AlphaFold's confidence that the local environment of each residue (all inter-atomic distances within 15 Å) is correctly placed. It is a per-residue number between 0 and 100, with higher meaning more reliable.

InterPro / GO / CATH / organism. Functional annotations link the protein to curated databases. InterPro entries identify conserved domains and families by matching the sequence against member-database signatures (Pfam, PROSITE, CDD, …). Gene Ontology (GO) terms describe molecular function, biological process, and cellular component in a controlled vocabulary. CATH places the structure in a hierarchical fold classification (Class/Architecture/Topology/Homologous-superfamily). The organism is the source species.

Contact-map, Ramachandran, and PAE plots. Three diagnostic plots accompany the record. The Cα contact map visualizes the tertiary structure as a 2D adjacency matrix (8 Å cutoff, sequence-local contacts suppressed). The Ramachandran plot shows the distribution of backbone (φ, ψ) torsions, with points in the α and β basins reflecting secondary structure content. The PAE plot shows AlphaFold's inter-residue confidence as a color matrix.

mmCIF coordinates. The mmCIF table is the protein's shape written out atom by atom. For each backbone N, Cα, C, and carbonyl O, it records an (x, y, z) coordinate triple in Å plus the residue type, chain letter, and residue number.

Radius of gyration, Cα contacts, bounding box. Three whole-structure scalars: the radius of gyration (RMS distance of Cα from centroid, in Å), the count of Cα–Cα contacts (pairs closer than 8 Å and separated by more than four residues in sequence — i.e. tertiary, not local, contacts), and the bounding-box dimensions. Together they distinguish compact globular folds from extended fibres or disordered chains.

Foldseek 3Di. The Foldseek 3Di string encodes local tertiary geometry as a 20-letter alphabet — one character per residue — derived from the relative positions of nearby Cα atoms. Unlike the amino-acid sequence, 3Di is a direct function of the 3D structure, so two proteins with the same fold have similar 3Di strings even at low sequence identity.

Rendered structure images. Six rendered views show the 3D structure from the faces of a cube — i.e. along ±x, ±y, ±z. Rendering representation is drawn randomly per protein from cartoon (secondary-structure ribbons), sticks (backbone bonds), or molecular surface; coloring is either N→C rainbow (blue at the N-terminus through red at the C-terminus) or one color per chain.

Nearest PDB structures. The Foldseek neighbor list gives the closest experimentally determined structures in the PDB, ranked by structural alignment. TM-score near 1 means near-identical fold; near 0.3 means only rough topology match. This is how one finds what a novel AlphaFold prediction most resembles in the solved-structure universe.

Solvent-accessible surface area. SASA measures how much of the protein is reachable by solvent. It is computed by rolling a water-sized probe over the atomic surface and summing the exposed area (Å²). Per-residue SASA distinguishes core (buried, low SASA) from surface (exposed, high SASA) residues; total SASA is a whole-molecule size measure.